Protein AF-A0A0F9LA56-F1 (afdb_monomer_lite)

Structure (mmCIF, N/CA/C/O backbone):
data_AF-A0A0F9LA56-F1
#
_entry.id   AF-A0A0F9LA56-F1
#
loop_
_atom_site.group_PDB
_atom_site.id
_atom_site.type_symbol
_atom_site.label_atom_id
_atom_site.label_alt_id
_atom_site.label_comp_id
_atom_site.label_asym_id
_atom_site.label_entity_id
_atom_site.label_seq_id
_atom_site.pdbx_PDB_ins_code
_atom_site.Cartn_x
_atom_site.Cartn_y
_atom_site.Cartn_z
_atom_site.occupancy
_atom_site.B_iso_or_equiv
_atom_site.auth_seq_id
_atom_site.auth_comp_id
_atom_site.auth_asym_id
_atom_site.auth_atom_id
_atom_site.pdbx_PDB_model_num
ATOM 1 N N . MET A 1 1 ? 19.846 -3.323 15.553 1.00 35.22 1 MET A N 1
ATOM 2 C CA . MET A 1 1 ? 18.627 -2.811 14.898 1.00 35.22 1 MET A CA 1
ATOM 3 C C . MET A 1 1 ? 18.885 -2.900 13.413 1.00 35.22 1 MET A C 1
ATOM 5 O O . MET A 1 1 ? 19.653 -2.097 12.897 1.00 35.22 1 MET A O 1
ATOM 9 N N . ASP A 1 2 ? 18.396 -3.966 12.788 1.00 38.25 2 ASP A N 1
ATOM 10 C CA . ASP A 1 2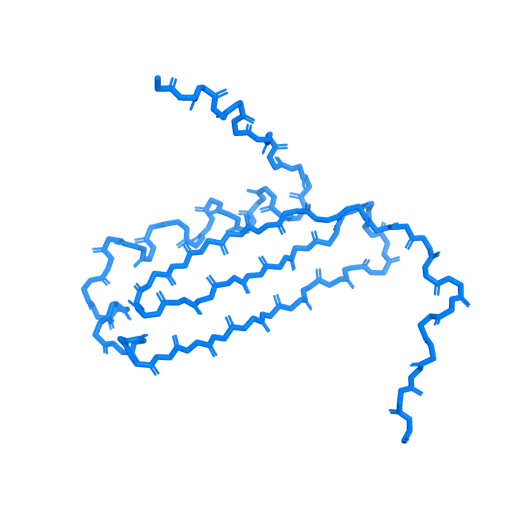 ? 18.664 -4.271 11.387 1.00 38.25 2 ASP A CA 1
ATOM 11 C C . ASP A 1 2 ? 18.213 -3.115 10.494 1.00 38.25 2 ASP A C 1
ATOM 13 O O . ASP A 1 2 ? 17.027 -2.814 10.368 1.00 38.25 2 ASP A O 1
ATOM 17 N N . ASN A 1 3 ? 19.197 -2.436 9.901 1.00 40.53 3 ASN A N 1
ATOM 18 C CA . ASN A 1 3 ? 19.001 -1.482 8.821 1.00 40.53 3 ASN A CA 1
ATOM 19 C C . ASN A 1 3 ? 18.518 -2.270 7.596 1.00 40.53 3 ASN A C 1
ATOM 21 O O . ASN A 1 3 ? 19.300 -2.598 6.701 1.00 40.53 3 ASN A O 1
ATOM 25 N N . GLU A 1 4 ? 17.226 -2.586 7.542 1.00 43.88 4 GLU A N 1
ATOM 26 C CA . GLU A 1 4 ? 16.592 -2.949 6.285 1.00 43.88 4 GLU A CA 1
ATOM 27 C C . GLU A 1 4 ? 16.711 -1.738 5.358 1.00 43.88 4 GLU A C 1
ATOM 29 O O . GLU A 1 4 ? 15.977 -0.754 5.466 1.00 43.88 4 GLU A O 1
ATOM 34 N N . ILE A 1 5 ? 17.679 -1.787 4.441 1.00 43.53 5 ILE A N 1
ATOM 35 C CA . ILE A 1 5 ? 17.749 -0.868 3.310 1.00 43.53 5 ILE A CA 1
ATOM 36 C C . ILE A 1 5 ? 16.424 -1.040 2.563 1.00 43.53 5 ILE A C 1
ATOM 38 O O . ILE A 1 5 ? 16.283 -1.974 1.768 1.00 43.53 5 ILE A O 1
ATOM 42 N N . LYS A 1 6 ? 15.433 -0.177 2.842 1.00 54.53 6 LYS A N 1
ATOM 43 C CA . LYS A 1 6 ? 14.130 -0.188 2.168 1.00 54.53 6 LYS A CA 1
ATOM 44 C C . LYS A 1 6 ? 14.401 -0.222 0.670 1.00 54.53 6 LYS A C 1
ATOM 46 O O . LYS A 1 6 ? 14.904 0.750 0.098 1.00 54.53 6 LYS A O 1
ATOM 51 N N . LYS A 1 7 ? 14.128 -1.364 0.029 1.00 64.50 7 LYS A N 1
ATOM 52 C CA . LYS A 1 7 ? 14.309 -1.522 -1.417 1.00 64.50 7 LYS A CA 1
ATOM 53 C C . LYS A 1 7 ? 13.544 -0.393 -2.092 1.00 64.50 7 LYS A C 1
ATOM 55 O O . LYS A 1 7 ? 12.322 -0.334 -2.007 1.00 64.50 7 LYS A O 1
ATOM 60 N N . LYS A 1 8 ? 14.266 0.506 -2.764 1.00 77.44 8 LYS A N 1
ATOM 61 C CA . LYS A 1 8 ? 13.657 1.638 -3.466 1.00 77.44 8 LYS A CA 1
ATOM 62 C C . LYS A 1 8 ? 12.682 1.094 -4.511 1.00 77.44 8 LYS A C 1
ATOM 64 O O . LYS A 1 8 ? 13.118 0.499 -5.501 1.00 77.44 8 LYS A O 1
ATOM 69 N N . LEU A 1 9 ? 11.383 1.275 -4.275 1.00 87.00 9 LEU A N 1
ATOM 70 C CA . LEU A 1 9 ? 10.331 0.891 -5.214 1.00 87.00 9 LEU A CA 1
ATOM 71 C C . LEU A 1 9 ? 10.519 1.673 -6.522 1.00 87.00 9 LEU A C 1
ATOM 73 O O . LEU A 1 9 ? 10.850 2.861 -6.513 1.00 87.00 9 LEU A O 1
ATOM 77 N N . ARG A 1 10 ? 10.359 0.995 -7.663 1.00 83.69 10 ARG A N 1
ATOM 78 C CA . ARG A 1 10 ? 10.561 1.565 -9.006 1.00 83.69 10 ARG A CA 1
ATOM 79 C C . ARG A 1 10 ? 9.310 1.375 -9.858 1.00 83.69 10 ARG A C 1
ATOM 81 O O . ARG A 1 10 ? 8.549 0.435 -9.638 1.00 83.69 10 ARG A O 1
ATOM 88 N N . GLY A 1 11 ? 9.134 2.239 -10.858 1.00 86.69 11 GLY A N 1
ATOM 89 C CA . GLY A 1 11 ? 8.031 2.143 -11.818 1.00 86.69 11 GLY A CA 1
ATOM 90 C C . GLY A 1 11 ? 6.656 2.224 -11.150 1.00 86.69 11 GLY A C 1
ATOM 91 O O . GLY A 1 11 ? 6.479 2.977 -10.192 1.00 86.69 11 GLY A O 1
ATOM 92 N N . LEU A 1 12 ? 5.705 1.420 -11.640 1.00 87.31 12 LEU A N 1
ATOM 93 C CA . LEU A 1 12 ? 4.313 1.404 -11.178 1.00 87.31 12 LEU A CA 1
ATOM 94 C C . LEU A 1 12 ? 4.189 1.225 -9.656 1.00 87.31 12 LEU A C 1
ATOM 96 O O . LEU A 1 12 ? 3.461 1.975 -9.014 1.00 87.31 12 LEU A O 1
ATOM 100 N N . ALA A 1 13 ? 4.947 0.297 -9.063 1.00 90.38 13 ALA A N 1
ATOM 101 C CA . ALA A 1 13 ? 4.922 0.066 -7.617 1.00 90.38 13 ALA A CA 1
ATOM 102 C C . ALA A 1 13 ? 5.366 1.301 -6.816 1.00 90.38 13 ALA A C 1
ATOM 104 O O . ALA A 1 13 ? 4.776 1.622 -5.790 1.00 90.38 13 ALA A O 1
ATOM 105 N N . GLY A 1 14 ? 6.374 2.029 -7.308 1.00 91.94 14 GLY A N 1
ATOM 106 C CA . GLY A 1 14 ? 6.840 3.259 -6.664 1.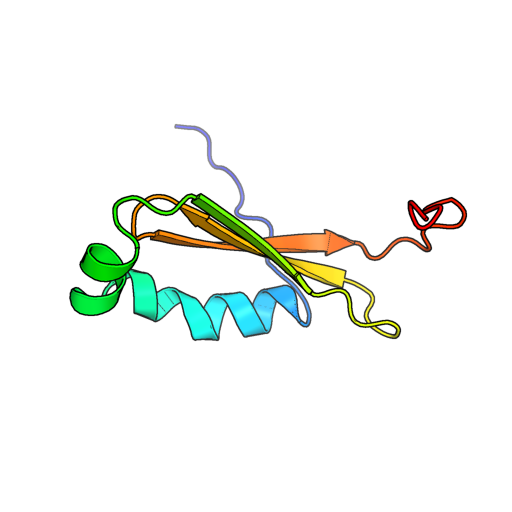00 91.94 14 GLY A CA 1
ATOM 107 C C . GLY A 1 14 ? 5.826 4.402 -6.745 1.00 91.94 14 GLY A C 1
ATOM 108 O O . GLY A 1 14 ? 5.680 5.149 -5.782 1.00 91.94 14 GLY A O 1
ATOM 109 N N . ILE A 1 15 ? 5.110 4.523 -7.867 1.00 91.75 15 ILE A N 1
ATOM 110 C CA . ILE A 1 15 ? 4.038 5.516 -8.032 1.00 91.75 15 ILE A CA 1
ATOM 111 C C . ILE A 1 15 ? 2.878 5.193 -7.087 1.00 91.75 15 ILE A C 1
ATOM 113 O O . ILE A 1 15 ? 2.468 6.050 -6.310 1.00 91.75 15 ILE A O 1
ATOM 117 N N . LEU A 1 16 ? 2.396 3.947 -7.105 1.00 93.56 16 LEU A N 1
ATOM 118 C CA . LEU A 1 16 ? 1.275 3.516 -6.270 1.00 93.56 16 LEU A CA 1
ATOM 119 C C . LEU A 1 16 ? 1.581 3.657 -4.783 1.00 93.56 16 LEU A C 1
ATOM 121 O O . LEU A 1 16 ? 0.730 4.150 -4.054 1.00 93.56 16 LEU A O 1
ATOM 125 N N . SER A 1 17 ? 2.797 3.308 -4.350 1.00 94.38 17 SER A N 1
ATOM 126 C CA . SER A 1 17 ? 3.214 3.472 -2.954 1.00 94.38 17 SER A CA 1
ATOM 127 C C . SER A 1 17 ? 2.989 4.897 -2.458 1.00 94.38 17 SER A C 1
ATOM 129 O O . SER A 1 17 ? 2.403 5.070 -1.401 1.00 94.38 17 SER A O 1
ATOM 131 N N . LYS A 1 18 ? 3.392 5.911 -3.233 1.00 94.69 18 LYS A N 1
ATOM 132 C CA . LYS A 1 18 ? 3.230 7.320 -2.841 1.00 94.69 18 LYS A CA 1
ATOM 133 C C . LYS A 1 18 ? 1.775 7.780 -2.843 1.00 94.69 18 LYS A C 1
ATOM 135 O O . LYS A 1 18 ? 1.414 8.654 -2.068 1.00 94.69 18 LYS A O 1
ATOM 140 N N . LEU A 1 19 ? 0.954 7.226 -3.736 1.00 95.44 19 LEU A N 1
ATOM 141 C CA . LEU A 1 19 ? -0.465 7.574 -3.826 1.00 95.44 19 LEU A CA 1
ATOM 142 C C . LEU A 1 19 ? -1.269 7.008 -2.654 1.00 95.44 19 LEU A C 1
ATOM 144 O O . LEU A 1 19 ? -2.196 7.663 -2.187 1.00 95.44 19 LEU A O 1
ATOM 148 N N . VAL A 1 20 ? -0.934 5.798 -2.197 1.00 95.81 20 VAL A N 1
ATOM 149 C CA . VAL A 1 20 ? -1.701 5.110 -1.148 1.00 95.81 20 VAL A CA 1
ATOM 150 C C . VAL A 1 20 ? -1.145 5.322 0.256 1.00 95.81 20 VAL A C 1
ATOM 152 O O . VAL A 1 20 ? -1.895 5.174 1.211 1.00 95.81 20 VAL A O 1
ATOM 155 N N . GLU A 1 21 ? 0.130 5.692 0.400 1.00 95.50 21 GLU A N 1
ATOM 156 C CA . GLU A 1 21 ? 0.778 5.921 1.699 1.00 95.50 21 GLU A CA 1
ATOM 157 C C . GLU A 1 21 ? -0.011 6.865 2.631 1.00 95.50 21 GLU A C 1
ATOM 159 O O . GLU A 1 21 ? -0.187 6.493 3.793 1.00 95.50 21 GLU A O 1
ATOM 164 N N . PRO A 1 22 ? -0.602 7.988 2.163 1.00 97.56 22 PRO A N 1
ATOM 165 C CA . PRO A 1 22 ? -1.407 8.865 3.020 1.00 97.56 22 PRO A CA 1
ATOM 166 C C . PRO A 1 22 ? -2.663 8.208 3.617 1.00 97.56 22 PRO A C 1
ATOM 168 O O . PRO A 1 22 ? -3.201 8.688 4.614 1.00 97.56 22 PRO A O 1
ATOM 171 N N . LEU A 1 23 ? -3.155 7.099 3.048 1.00 97.00 23 LEU A N 1
ATOM 172 C CA . LEU A 1 23 ? -4.304 6.377 3.608 1.00 97.00 23 LEU A CA 1
ATOM 173 C C . LEU A 1 23 ? -3.989 5.770 4.981 1.00 97.00 23 LEU A C 1
ATOM 175 O O . LEU A 1 23 ? -4.901 5.614 5.789 1.00 97.00 23 LEU A O 1
ATOM 179 N N . ASN A 1 24 ? -2.712 5.519 5.286 1.00 96.75 24 ASN A N 1
ATOM 180 C CA . ASN A 1 24 ? -2.276 5.070 6.611 1.00 96.75 24 ASN A CA 1
ATOM 181 C C . ASN A 1 24 ? -2.439 6.133 7.704 1.00 96.75 24 ASN A C 1
ATOM 183 O O . ASN A 1 24 ? -2.328 5.816 8.887 1.00 96.75 24 ASN A O 1
ATOM 187 N N . GLU A 1 25 ? -2.706 7.385 7.347 1.00 97.69 25 GLU A N 1
ATOM 188 C CA . GLU A 1 25 ? -3.019 8.458 8.296 1.00 97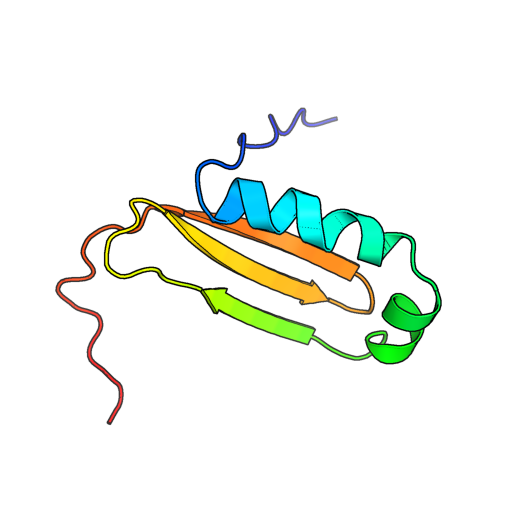.69 25 GLU A CA 1
ATOM 189 C C . GLU A 1 25 ? -4.527 8.753 8.335 1.00 97.69 25 GLU A C 1
ATOM 191 O O . GLU A 1 25 ? -5.012 9.449 9.225 1.00 97.69 25 GLU A O 1
ATOM 196 N N . ASN A 1 26 ? -5.303 8.177 7.413 1.00 98.06 26 ASN A N 1
ATOM 197 C CA . ASN A 1 26 ? -6.735 8.404 7.311 1.00 98.06 26 ASN A CA 1
ATOM 198 C C . ASN A 1 26 ? -7.517 7.506 8.285 1.00 98.06 26 ASN A C 1
ATOM 200 O O . ASN A 1 26 ? -7.608 6.293 8.103 1.00 98.06 26 ASN A O 1
ATOM 204 N N . GLN A 1 27 ? -8.151 8.112 9.291 1.00 98.12 27 GLN A N 1
ATOM 205 C CA . GLN A 1 27 ? -8.913 7.383 10.312 1.00 98.12 27 GLN A CA 1
ATOM 206 C C . GLN A 1 27 ? -10.068 6.549 9.729 1.00 98.12 27 GLN A C 1
ATOM 208 O O . GLN A 1 27 ? -10.239 5.390 10.098 1.00 98.12 27 GLN A O 1
ATOM 213 N N . LYS A 1 28 ? -10.810 7.091 8.751 1.00 98.06 28 LYS A N 1
ATOM 214 C CA . LYS A 1 28 ? -11.915 6.363 8.099 1.00 98.06 28 LYS A CA 1
ATOM 215 C C . LYS A 1 28 ? -11.420 5.135 7.336 1.00 98.06 28 LYS A C 1
ATOM 217 O O . LYS A 1 28 ? -12.133 4.140 7.256 1.00 98.06 28 LYS A O 1
ATOM 222 N N . PHE A 1 29 ? -10.222 5.201 6.754 1.00 97.94 29 PHE A N 1
ATOM 223 C CA . PHE A 1 29 ? -9.602 4.050 6.098 1.00 97.94 29 PHE A CA 1
ATOM 224 C C . PHE A 1 29 ? -9.257 2.963 7.120 1.00 97.94 29 PHE A C 1
ATOM 226 O O . PHE A 1 29 ? -9.653 1.815 6.932 1.00 97.94 29 PHE A O 1
ATOM 233 N N . LYS A 1 30 ? -8.601 3.332 8.227 1.00 98.00 30 LYS A N 1
ATOM 234 C CA . LYS A 1 30 ? -8.236 2.389 9.295 1.00 98.00 30 LYS A CA 1
ATOM 235 C C . LYS A 1 30 ? -9.444 1.642 9.843 1.00 98.00 30 LYS A C 1
ATOM 237 O O . LYS A 1 30 ? -9.409 0.423 9.929 1.00 98.00 30 LYS A O 1
ATOM 242 N N . GLU A 1 31 ? -10.512 2.371 10.157 1.00 98.12 31 GLU A N 1
ATOM 243 C CA . GLU A 1 31 ? -11.751 1.800 10.694 1.00 98.12 31 GLU A CA 1
ATOM 244 C C . GLU A 1 31 ? -12.459 0.908 9.675 1.00 98.12 31 GLU A C 1
ATOM 246 O O . GLU A 1 31 ? -12.905 -0.183 10.007 1.00 98.12 31 GLU A O 1
ATOM 251 N N . LYS A 1 32 ? -12.538 1.334 8.410 1.00 98.00 32 LYS A N 1
ATOM 252 C CA . LYS A 1 32 ? -13.212 0.549 7.369 1.00 98.00 32 LYS A CA 1
ATOM 253 C C . LYS A 1 32 ? -12.498 -0.771 7.059 1.00 98.00 32 LYS A C 1
ATOM 255 O O . LYS A 1 32 ? -13.150 -1.724 6.640 1.00 98.00 32 LYS A O 1
ATOM 260 N N . PHE A 1 33 ? -11.176 -0.806 7.201 1.00 97.56 33 PHE A N 1
ATOM 261 C CA . PHE A 1 33 ? -10.344 -1.955 6.844 1.00 97.56 33 PHE A CA 1
ATOM 262 C C . PHE A 1 33 ? -9.718 -2.654 8.063 1.00 97.56 33 PHE A C 1
ATOM 264 O O . PHE A 1 33 ? -8.811 -3.463 7.877 1.00 97.56 33 PHE A O 1
ATOM 271 N N . SER A 1 34 ? -10.198 -2.384 9.284 1.00 97.75 34 SER A N 1
ATOM 272 C CA . SER A 1 34 ? -9.640 -2.898 10.550 1.00 97.75 34 SER A CA 1
ATOM 273 C C . SER A 1 34 ? -9.560 -4.419 10.625 1.00 97.75 34 SER A C 1
ATOM 275 O O . SER A 1 34 ? -8.615 -4.952 11.195 1.00 97.75 34 SER A O 1
ATOM 277 N N . ASP A 1 35 ? -10.519 -5.104 10.008 1.00 97.38 35 ASP A N 1
ATOM 278 C CA . ASP A 1 35 ? -10.652 -6.565 10.046 1.00 97.38 35 ASP A CA 1
ATOM 279 C C . ASP A 1 35 ? -10.439 -7.202 8.665 1.00 97.38 35 ASP A C 1
ATOM 281 O O . ASP A 1 35 ? -10.834 -8.341 8.417 1.00 97.38 35 ASP A O 1
ATOM 285 N N . ILE A 1 36 ? -9.844 -6.451 7.731 1.00 96.88 36 ILE A N 1
ATOM 286 C CA . ILE A 1 36 ? -9.642 -6.884 6.348 1.00 96.88 36 ILE A CA 1
ATOM 287 C C . ILE A 1 36 ? -8.170 -7.223 6.114 1.00 96.88 36 ILE A C 1
ATOM 289 O O . ILE A 1 36 ? -7.281 -6.399 6.326 1.00 96.88 36 ILE A O 1
ATOM 293 N N . GLU A 1 37 ? -7.943 -8.418 5.571 1.00 97.50 37 GLU A N 1
ATOM 294 C CA . GLU A 1 37 ? -6.670 -8.848 4.996 1.00 97.50 37 GLU A CA 1
ATOM 295 C C . GLU A 1 37 ? -6.875 -9.087 3.492 1.00 97.50 37 GLU A C 1
ATOM 297 O O . GLU A 1 37 ? -7.579 -10.009 3.074 1.00 97.50 37 GLU A O 1
ATOM 302 N N . LEU A 1 38 ? -6.296 -8.226 2.652 1.00 95.38 38 LEU A N 1
ATOM 303 C CA . LEU A 1 38 ? -6.482 -8.259 1.200 1.00 95.38 38 LEU A CA 1
ATOM 304 C C . LEU A 1 38 ? -5.165 -7.986 0.474 1.00 95.38 38 LEU A C 1
ATOM 306 O O . LEU A 1 38 ? -4.433 -7.054 0.795 1.00 95.38 38 LEU A O 1
ATOM 310 N N . LYS A 1 39 ? -4.892 -8.766 -0.576 1.00 95.50 39 LYS A N 1
ATOM 311 C CA . LYS A 1 39 ? -3.741 -8.558 -1.461 1.00 95.50 39 LYS A CA 1
ATOM 312 C C . LYS A 1 39 ? -4.201 -8.412 -2.905 1.00 95.50 39 LYS A C 1
ATOM 314 O O . LYS A 1 39 ? -4.833 -9.315 -3.449 1.00 95.50 39 LYS A O 1
ATOM 319 N N . VAL A 1 40 ? -3.855 -7.291 -3.535 1.00 94.75 40 VAL A N 1
ATOM 320 C CA . VAL A 1 40 ? -4.220 -6.980 -4.925 1.00 94.75 40 VAL A CA 1
ATOM 321 C C . VAL A 1 40 ? -2.957 -6.872 -5.770 1.00 94.75 40 VAL A C 1
ATOM 323 O O . VAL A 1 40 ? -2.148 -5.963 -5.582 1.00 94.75 40 VAL A O 1
ATOM 326 N N . LEU A 1 41 ? -2.778 -7.802 -6.712 1.00 91.62 41 LEU A N 1
ATOM 327 C CA . LEU A 1 41 ? -1.647 -7.796 -7.641 1.00 91.62 41 LEU A CA 1
ATOM 328 C C . LEU A 1 41 ? -2.011 -7.043 -8.924 1.00 91.62 41 LEU A C 1
ATOM 330 O O . LEU A 1 41 ? -2.811 -7.520 -9.726 1.00 91.62 41 LEU A O 1
ATOM 334 N N . LEU A 1 42 ? -1.350 -5.913 -9.154 1.00 90.25 42 LEU A N 1
ATOM 335 C CA . LEU A 1 42 ? -1.413 -5.161 -10.401 1.00 90.25 42 LEU A CA 1
ATOM 336 C C . LEU A 1 42 ? -0.188 -5.490 -11.255 1.00 90.25 42 LEU A C 1
ATOM 338 O O . LEU A 1 42 ? 0.944 -5.121 -10.931 1.00 90.25 42 LEU A O 1
ATOM 342 N N . ASN A 1 43 ? -0.423 -6.203 -12.355 1.00 87.12 43 ASN A N 1
ATOM 343 C CA . ASN A 1 43 ? 0.618 -6.632 -13.279 1.00 87.12 43 ASN A CA 1
ATOM 344 C C . ASN A 1 43 ? 0.389 -6.034 -14.671 1.00 87.12 43 ASN A C 1
ATOM 346 O O . ASN A 1 43 ? -0.335 -6.613 -15.479 1.00 87.12 43 ASN A O 1
ATOM 350 N N . ALA A 1 44 ? 1.001 -4.879 -14.943 1.00 82.81 44 ALA A N 1
ATOM 351 C CA . ALA A 1 44 ? 0.992 -4.285 -16.277 1.00 82.81 44 ALA A CA 1
ATOM 352 C C . ALA A 1 44 ? 1.713 -5.213 -17.272 1.00 82.81 44 ALA A C 1
ATOM 354 O O . ALA A 1 44 ? 2.803 -5.712 -16.984 1.00 82.81 44 ALA A O 1
ATOM 355 N N . THR A 1 45 ? 1.104 -5.464 -18.432 1.00 79.50 45 THR A N 1
ATOM 356 C CA . THR A 1 45 ? 1.609 -6.416 -19.439 1.00 79.50 45 THR A CA 1
ATOM 357 C C . THR A 1 45 ? 2.904 -5.952 -20.109 1.00 79.50 45 THR A C 1
ATOM 359 O O . THR A 1 45 ? 3.692 -6.781 -20.556 1.00 79.50 45 THR A O 1
ATOM 362 N N . ASP A 1 46 ? 3.141 -4.646 -20.133 1.00 80.12 46 ASP A N 1
ATOM 363 C CA . ASP A 1 46 ? 4.297 -3.956 -20.709 1.00 80.12 46 ASP A CA 1
ATOM 364 C C . ASP A 1 46 ? 5.304 -3.459 -19.647 1.00 80.12 46 ASP A C 1
ATOM 366 O O . ASP A 1 46 ? 6.406 -3.006 -19.967 1.00 80.12 46 ASP A O 1
ATOM 370 N N . GLY A 1 47 ? 4.958 -3.560 -18.360 1.00 74.12 47 GLY A N 1
ATOM 371 C CA . GLY A 1 47 ? 5.764 -3.053 -17.254 1.00 74.12 47 GLY A CA 1
ATOM 372 C C . GLY A 1 47 ? 6.849 -4.029 -16.792 1.00 74.12 47 GLY A C 1
ATOM 373 O O . GLY A 1 47 ? 6.591 -5.207 -16.572 1.00 74.12 47 GLY A O 1
ATOM 374 N N . LYS A 1 48 ? 8.066 -3.528 -16.521 1.00 80.00 48 LYS A N 1
ATOM 375 C CA . LYS A 1 48 ? 9.177 -4.323 -15.937 1.00 80.00 48 LYS A CA 1
ATOM 376 C C . LYS A 1 48 ? 8.933 -4.771 -14.489 1.00 80.00 48 LYS A C 1
ATOM 378 O O . LYS A 1 48 ? 9.636 -5.652 -13.993 1.00 80.00 48 LYS A O 1
ATOM 383 N N . TYR A 1 49 ? 7.989 -4.144 -13.791 1.00 82.50 49 TYR A N 1
ATOM 384 C CA . TYR A 1 49 ? 7.692 -4.400 -12.384 1.00 82.50 49 TYR A CA 1
ATOM 385 C C . TYR A 1 49 ? 6.180 -4.410 -12.151 1.00 82.50 49 TYR A C 1
ATOM 387 O O . TYR A 1 49 ? 5.486 -3.493 -12.588 1.00 82.50 49 TYR A O 1
ATOM 395 N N . ALA A 1 50 ? 5.702 -5.423 -11.434 1.00 88.94 50 ALA A N 1
ATOM 396 C CA . ALA A 1 50 ? 4.356 -5.497 -10.886 1.00 88.94 50 ALA A CA 1
ATOM 397 C C . ALA A 1 50 ? 4.304 -4.830 -9.502 1.00 88.94 50 ALA A C 1
ATOM 399 O O . ALA A 1 50 ? 5.324 -4.731 -8.808 1.00 88.94 50 ALA A O 1
ATOM 400 N N . ALA A 1 51 ? 3.111 -4.407 -9.101 1.00 92.31 51 ALA A N 1
ATOM 401 C CA . ALA A 1 51 ? 2.836 -3.843 -7.787 1.00 92.31 51 ALA A CA 1
ATOM 402 C C . ALA A 1 51 ? 1.851 -4.746 -7.041 1.00 92.31 51 ALA A C 1
ATOM 404 O O . ALA A 1 51 ? 0.784 -5.058 -7.565 1.00 92.31 51 ALA A O 1
ATOM 405 N N . LEU A 1 52 ? 2.201 -5.164 -5.831 1.00 94.12 52 LEU A N 1
ATOM 406 C CA . LEU A 1 52 ? 1.290 -5.852 -4.926 1.00 94.12 52 LEU A CA 1
ATOM 407 C C . LEU A 1 52 ? 0.873 -4.861 -3.844 1.00 94.12 52 LEU A C 1
ATOM 409 O O . LEU A 1 52 ? 1.708 -4.443 -3.046 1.00 94.12 52 LEU A O 1
ATOM 413 N N . LEU A 1 53 ? -0.397 -4.470 -3.841 1.00 96.12 53 LEU A N 1
ATOM 414 C CA . LEU A 1 53 ? -0.973 -3.699 -2.748 1.00 96.12 53 LEU A CA 1
ATOM 415 C C . LEU A 1 53 ? -1.391 -4.686 -1.665 1.00 96.12 53 LEU A C 1
ATOM 417 O O . LEU A 1 53 ? -2.095 -5.658 -1.954 1.00 96.12 53 LEU A O 1
ATOM 421 N N . VAL A 1 54 ? -0.954 -4.437 -0.441 1.00 97.44 54 VAL A N 1
ATOM 422 C CA . VAL A 1 54 ? -1.279 -5.252 0.725 1.00 97.44 54 VAL A CA 1
ATOM 423 C C . VAL A 1 54 ? -2.049 -4.366 1.685 1.00 97.44 54 VAL A C 1
ATOM 425 O O . VAL A 1 54 ? -1.525 -3.343 2.114 1.00 97.44 54 VAL A O 1
ATOM 428 N N . ILE A 1 55 ? -3.293 -4.742 1.967 1.00 97.88 55 ILE A N 1
ATOM 429 C CA . ILE A 1 55 ? -4.100 -4.167 3.038 1.00 97.88 55 ILE A CA 1
ATOM 430 C C . ILE A 1 55 ? -4.130 -5.191 4.164 1.00 97.88 55 ILE A C 1
ATOM 432 O O . ILE A 1 55 ? -4.519 -6.339 3.941 1.00 97.88 55 ILE A O 1
ATOM 436 N N . ASP A 1 56 ? -3.709 -4.765 5.345 1.00 97.50 56 ASP A N 1
ATOM 437 C CA . ASP A 1 56 ? -3.681 -5.586 6.549 1.00 97.50 56 ASP A CA 1
ATOM 438 C C . ASP A 1 56 ? -4.158 -4.741 7.729 1.00 97.50 56 ASP A C 1
ATOM 440 O O . ASP A 1 56 ? -3.496 -3.776 8.126 1.00 97.50 56 ASP A O 1
ATOM 444 N N . LYS A 1 57 ? -5.349 -5.065 8.239 1.00 97.25 57 LYS A N 1
ATOM 445 C CA . LYS A 1 57 ? -5.920 -4.520 9.482 1.00 97.25 57 LYS A CA 1
ATOM 446 C C . LYS A 1 57 ? -5.837 -2.997 9.587 1.00 97.25 57 LYS A C 1
ATOM 448 O O . LYS A 1 57 ? -5.309 -2.428 10.540 1.00 97.25 57 LYS A O 1
ATOM 453 N N . GLY A 1 58 ? -6.347 -2.319 8.562 1.00 96.50 58 GLY A N 1
ATOM 454 C CA . GLY A 1 58 ? -6.402 -0.859 8.496 1.00 96.50 58 GLY A CA 1
ATOM 455 C C . GLY A 1 58 ? -5.106 -0.187 8.038 1.00 96.50 58 GLY A C 1
ATOM 456 O O . GLY A 1 58 ? -5.055 1.041 7.980 1.00 96.50 58 GLY A O 1
ATOM 457 N N . THR A 1 59 ? -4.077 -0.954 7.678 1.00 97.38 59 THR A N 1
ATOM 458 C CA . THR A 1 59 ? -2.841 -0.442 7.069 1.00 97.38 59 THR A CA 1
ATOM 459 C C . THR A 1 59 ? -2.746 -0.846 5.604 1.00 97.38 59 THR A C 1
ATOM 461 O O . THR A 1 59 ? -3.334 -1.842 5.184 1.00 97.38 59 THR A O 1
ATOM 464 N N . ILE A 1 60 ? -2.032 -0.054 4.807 1.00 97.62 60 ILE A N 1
ATOM 465 C CA . ILE A 1 60 ? -1.752 -0.334 3.403 1.00 97.62 60 ILE A CA 1
ATOM 466 C C . ILE A 1 60 ? -0.284 -0.077 3.070 1.00 97.62 60 ILE A C 1
ATOM 468 O O . ILE A 1 60 ? 0.270 0.986 3.355 1.00 97.62 60 ILE A O 1
ATOM 472 N N . HIS A 1 61 ? 0.346 -1.027 2.388 1.00 96.12 61 HIS A N 1
ATOM 473 C CA . HIS A 1 61 ? 1.669 -0.845 1.798 1.00 96.12 61 HIS A CA 1
ATOM 474 C C . HIS A 1 61 ? 1.742 -1.465 0.406 1.00 96.12 61 HIS A C 1
ATOM 476 O O . HIS A 1 61 ? 0.863 -2.213 -0.027 1.00 96.12 61 HIS A O 1
ATOM 482 N N . VAL A 1 62 ? 2.795 -1.112 -0.330 1.00 95.38 62 VAL A N 1
ATOM 483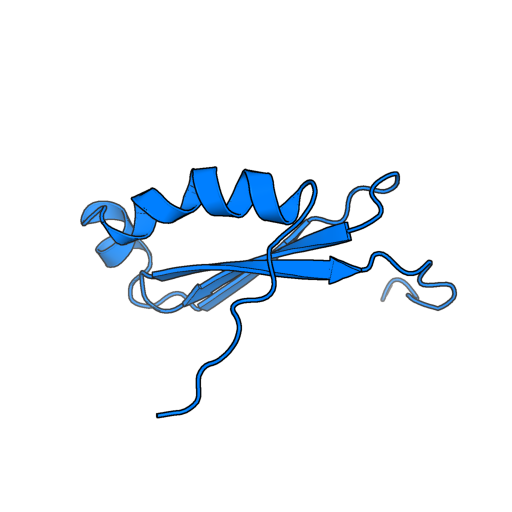 C CA . VAL A 1 62 ? 3.016 -1.600 -1.691 1.00 95.38 62 VAL A CA 1
ATOM 484 C C . VAL A 1 62 ? 4.349 -2.316 -1.772 1.00 95.38 62 VAL A C 1
ATOM 486 O O . VAL A 1 62 ? 5.394 -1.774 -1.417 1.00 95.38 62 VAL A O 1
ATOM 489 N N . GLU A 1 63 ? 4.318 -3.522 -2.316 1.00 92.94 63 GLU A N 1
ATOM 490 C CA . GLU A 1 63 ? 5.501 -4.310 -2.623 1.00 92.94 63 GLU A CA 1
ATOM 491 C C . GLU A 1 63 ? 5.742 -4.327 -4.137 1.00 92.94 63 GLU A C 1
ATOM 493 O O . GLU A 1 63 ? 4.823 -4.479 -4.945 1.00 92.94 63 GLU A O 1
ATOM 498 N N . GLY A 1 64 ? 7.001 -4.158 -4.541 1.00 89.69 64 GLY A N 1
ATOM 499 C CA . GLY A 1 64 ? 7.409 -4.191 -5.944 1.00 89.69 64 GLY A CA 1
ATOM 500 C C . GLY A 1 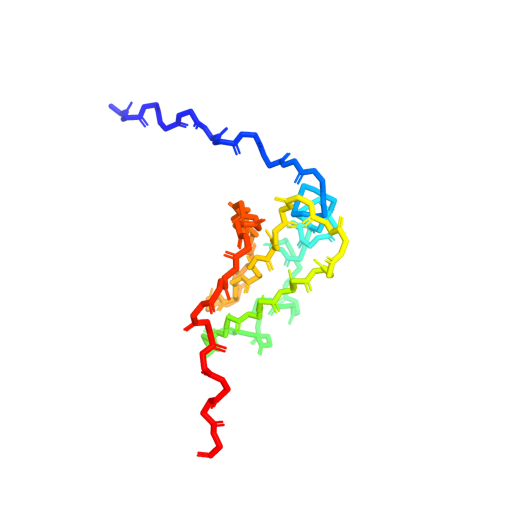64 ? 8.019 -5.536 -6.323 1.00 89.69 64 GLY A C 1
ATOM 501 O O . GLY A 1 64 ? 9.030 -5.942 -5.749 1.00 89.69 64 GLY A O 1
ATOM 502 N N . TYR A 1 65 ? 7.475 -6.180 -7.353 1.00 86.06 65 TYR A N 1
ATOM 503 C CA . TYR A 1 65 ? 7.972 -7.458 -7.870 1.00 86.06 65 TYR A CA 1
ATOM 504 C C . TYR A 1 65 ? 8.481 -7.287 -9.299 1.00 86.06 65 TYR A C 1
ATOM 506 O O . TYR A 1 65 ? 7.828 -6.646 -10.115 1.00 86.06 65 TYR A O 1
ATOM 514 N N . LYS A 1 66 ? 9.641 -7.861 -9.642 1.00 81.81 66 LYS A N 1
ATOM 515 C CA . LYS A 1 66 ? 10.080 -7.896 -11.048 1.00 81.81 66 LYS A CA 1
ATOM 516 C C . LYS A 1 66 ? 9.068 -8.694 -11.864 1.00 81.81 66 LYS A C 1
ATOM 518 O O . LYS A 1 66 ? 8.757 -9.835 -11.520 1.00 81.81 66 LYS A O 1
ATOM 523 N N . ASN A 1 67 ? 8.595 -8.105 -12.956 1.00 73.44 67 ASN A N 1
ATOM 524 C CA . ASN A 1 67 ? 7.756 -8.787 -13.925 1.00 73.44 67 ASN A CA 1
ATOM 525 C C . ASN A 1 67 ? 8.664 -9.632 -14.825 1.00 73.44 67 ASN A C 1
ATOM 527 O O . ASN A 1 67 ? 9.012 -9.253 -15.940 1.00 73.44 67 ASN A O 1
ATOM 531 N N . ASN A 1 68 ? 9.151 -10.751 -14.290 1.00 67.12 68 ASN A N 1
ATOM 532 C CA . ASN A 1 68 ? 9.800 -11.747 -15.129 1.00 67.12 68 ASN A CA 1
ATOM 533 C C . ASN A 1 68 ? 8.709 -12.399 -15.992 1.00 67.12 68 ASN A C 1
ATOM 535 O O . ASN A 1 68 ? 7.636 -12.694 -15.454 1.00 67.12 68 ASN A O 1
ATOM 539 N N . PRO A 1 69 ? 8.950 -12.656 -17.291 1.00 58.50 69 PRO A N 1
ATOM 540 C CA . PRO A 1 69 ? 7.988 -13.348 -18.135 1.00 58.50 69 PRO A CA 1
ATOM 541 C C . PRO A 1 69 ? 7.641 -14.683 -17.483 1.00 58.50 69 PRO A C 1
ATOM 543 O O . PRO A 1 69 ? 8.470 -15.593 -17.405 1.00 58.50 69 PRO A O 1
ATOM 546 N N . LYS A 1 70 ? 6.415 -14.801 -16.968 1.00 58.97 70 LYS A N 1
ATOM 547 C CA . LYS A 1 70 ? 5.963 -16.032 -16.331 1.00 58.97 70 LYS A CA 1
ATOM 548 C C . LYS A 1 70 ? 5.547 -16.992 -17.437 1.00 58.97 70 LYS A C 1
ATOM 550 O O . LYS A 1 70 ? 4.360 -17.191 -17.668 1.00 58.97 70 LYS A O 1
ATOM 555 N N . LYS A 1 71 ? 6.535 -17.596 -18.114 1.00 51.97 71 LYS A N 1
ATOM 556 C CA . LYS A 1 71 ? 6.320 -18.637 -19.139 1.00 51.97 71 LYS A CA 1
ATOM 557 C C . LYS A 1 71 ? 5.391 -19.768 -18.653 1.00 51.97 71 LYS A C 1
ATOM 559 O O . LYS A 1 71 ? 4.811 -20.450 -19.482 1.00 51.97 71 LYS A O 1
ATOM 564 N N . ASN A 1 72 ? 5.194 -19.912 -17.334 1.00 46.00 72 ASN A N 1
ATOM 565 C CA . ASN A 1 72 ? 4.448 -21.005 -16.710 1.00 46.00 72 ASN A CA 1
ATOM 566 C C . ASN A 1 72 ? 3.323 -20.577 -15.741 1.00 46.00 72 ASN A C 1
ATOM 568 O O . ASN A 1 72 ? 2.917 -21.389 -14.910 1.00 46.00 72 ASN A O 1
ATOM 572 N N . LEU A 1 73 ? 2.779 -19.352 -15.805 1.00 51.41 73 LEU A N 1
ATOM 573 C CA . LEU A 1 73 ? 1.515 -19.079 -15.097 1.00 51.41 73 LEU A CA 1
ATOM 574 C C . LEU A 1 73 ? 0.357 -19.721 -15.861 1.00 51.41 73 LEU A C 1
ATOM 576 O O . LEU A 1 73 ? -0.348 -19.060 -16.621 1.00 51.41 73 LEU A O 1
ATOM 580 N N . LYS A 1 74 ? 0.160 -21.026 -15.671 1.00 48.12 74 LYS A N 1
ATOM 581 C CA . LYS A 1 74 ? -1.084 -21.670 -16.084 1.00 48.12 74 LYS A CA 1
ATOM 582 C C . LYS A 1 74 ? -2.231 -20.941 -15.386 1.00 48.12 74 LYS A C 1
ATOM 584 O O . LYS A 1 74 ? -2.297 -20.910 -14.158 1.00 48.12 74 LYS A O 1
ATOM 589 N N . LYS A 1 75 ? -3.111 -20.333 -16.183 1.00 51.00 75 LYS A N 1
ATOM 590 C CA . LYS A 1 75 ? -4.448 -19.919 -15.754 1.00 51.00 75 LYS A CA 1
ATOM 591 C C . LYS A 1 75 ? -5.066 -21.160 -15.099 1.00 51.00 75 LYS A C 1
ATOM 593 O O . LYS A 1 75 ? -5.168 -22.186 -15.769 1.00 51.00 75 LYS A O 1
ATOM 598 N N . LYS A 1 76 ? -5.389 -21.118 -13.802 1.00 45.84 76 LYS A N 1
ATOM 599 C CA . 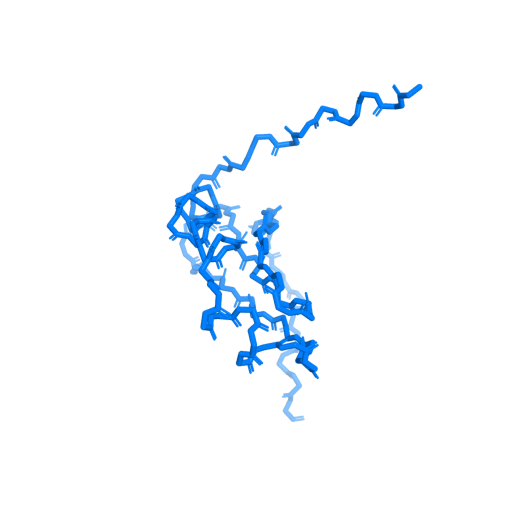LYS A 1 76 ? -6.324 -22.107 -13.256 1.00 45.84 76 LYS A CA 1
ATOM 600 C C . LYS A 1 76 ? -7.646 -21.835 -13.972 1.00 45.84 76 LYS A C 1
ATOM 602 O O . LYS A 1 76 ? -8.216 -20.762 -13.781 1.00 45.84 76 LYS A O 1
ATOM 607 N N . VAL A 1 77 ? -7.991 -22.728 -14.895 1.00 44.53 77 VAL A N 1
ATOM 608 C CA . VAL A 1 77 ? -9.353 -22.894 -15.408 1.00 44.53 77 VAL A CA 1
ATOM 609 C C . VAL A 1 77 ? -10.121 -23.660 -14.347 1.00 44.53 77 VAL A C 1
ATOM 611 O O . VAL A 1 77 ? -9.511 -24.603 -13.788 1.00 44.53 77 VAL A O 1
#

Radius of gyration: 14.56 Å; chains: 1; bounding box: 32×32×36 Å

Organism: NCBI:txid412755

pLDDT: mean 82.78, std 19.04, range [35.22, 98.12]

Sequence (77 aa):
MDNEIKKKLRGLAGILSKLVEPLNENQKFKEKFSDIELKVLLNATDGKYAALLVIDKGTIHVEGYKNNPKKNLKKKV

Foldseek 3Di:
DDPPPPPQADDPLNVVQVVCVCQLVPPVLLVVCQPPWDWDWADDPPDQWIWIWTRDRSDIGIDIDGPDPCPPPDDPD

Secondary structure (DSSP, 8-state):
----------HHHHHHHHHHGGGGG-HHHHHHTTT-EEEEEE--SS-SEEEEEEEETTEEEEEEEE----TT-----